Protein AF-A0A951A7T8-F1 (afdb_monomer)

Mean predicted aligned error: 4.24 Å

Structure (mmCIF, N/CA/C/O backbone):
data_AF-A0A951A7T8-F1
#
_entry.id   AF-A0A951A7T8-F1
#
loop_
_atom_site.group_PDB
_atom_site.id
_atom_site.type_symbol
_atom_site.label_atom_id
_atom_site.label_alt_id
_atom_site.label_comp_id
_atom_site.label_asym_id
_atom_site.label_entity_id
_atom_site.label_seq_id
_atom_site.pdbx_PDB_ins_code
_atom_site.Cartn_x
_atom_site.Cartn_y
_atom_site.Cartn_z
_atom_site.occupancy
_atom_site.B_iso_or_equiv
_atom_site.auth_seq_id
_atom_site.auth_comp_id
_atom_site.auth_asym_id
_atom_site.auth_atom_id
_atom_site.pdbx_PDB_model_num
ATOM 1 N N . MET A 1 1 ? 22.296 2.921 -1.765 1.00 49.56 1 MET A N 1
ATOM 2 C CA . MET A 1 1 ? 20.880 2.634 -1.464 1.00 49.56 1 MET A CA 1
ATOM 3 C C . MET A 1 1 ? 20.852 1.645 -0.312 1.00 49.56 1 MET A C 1
ATOM 5 O O . MET A 1 1 ? 21.571 0.654 -0.388 1.00 49.56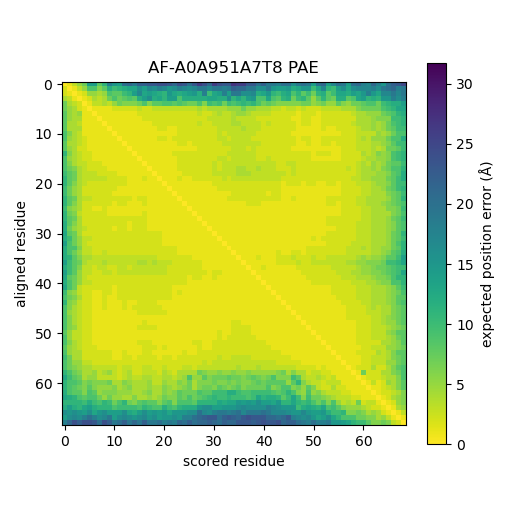 1 MET A O 1
ATOM 9 N N . ALA A 1 2 ? 20.158 1.955 0.785 1.00 56.91 2 ALA A N 1
ATOM 10 C CA . ALA A 1 2 ? 19.999 1.006 1.891 1.00 56.91 2 ALA A CA 1
ATOM 11 C C . ALA A 1 2 ? 19.252 -0.252 1.394 1.00 56.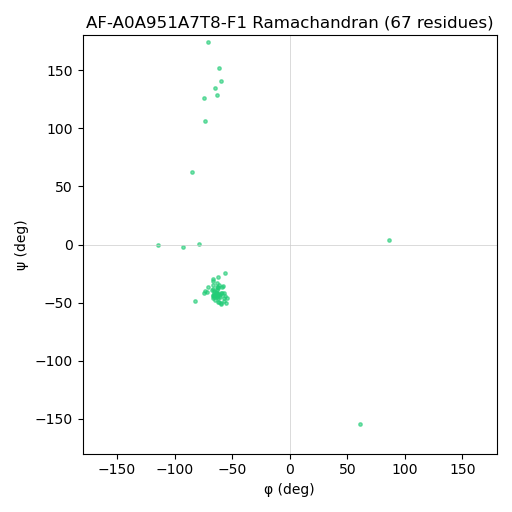91 2 ALA A C 1
ATOM 13 O O . ALA A 1 2 ? 18.509 -0.152 0.415 1.00 56.91 2 ALA A O 1
ATOM 14 N N . PRO A 1 3 ? 19.464 -1.438 1.997 1.00 63.69 3 PRO A N 1
ATOM 15 C CA . PRO A 1 3 ? 18.720 -2.631 1.608 1.00 63.69 3 PRO A CA 1
ATOM 16 C C . PRO A 1 3 ? 17.215 -2.401 1.803 1.00 63.69 3 PRO A C 1
ATOM 18 O O . PRO A 1 3 ? 16.836 -1.805 2.815 1.00 63.69 3 PRO A O 1
ATOM 21 N N . PRO A 1 4 ? 16.361 -2.891 0.885 1.00 72.75 4 PRO A N 1
ATOM 22 C CA . PRO A 1 4 ? 14.942 -2.605 0.957 1.00 72.75 4 PRO A CA 1
ATOM 23 C C . PRO A 1 4 ? 14.322 -3.216 2.214 1.00 72.75 4 PRO A C 1
ATOM 25 O O . PRO A 1 4 ? 14.582 -4.383 2.557 1.00 72.75 4 PRO A O 1
ATOM 28 N N . ASN A 1 5 ? 13.500 -2.423 2.894 1.00 88.94 5 ASN A N 1
ATOM 29 C CA . ASN A 1 5 ? 12.764 -2.843 4.074 1.00 88.94 5 ASN A CA 1
ATOM 30 C C . ASN A 1 5 ? 11.633 -3.822 3.694 1.00 88.94 5 ASN A C 1
ATOM 32 O O . ASN A 1 5 ? 11.396 -4.137 2.523 1.00 88.94 5 ASN A O 1
ATOM 36 N N . PHE A 1 6 ? 10.960 -4.383 4.700 1.00 91.06 6 PHE A N 1
ATOM 37 C CA . PHE A 1 6 ? 9.902 -5.370 4.470 1.00 91.06 6 PHE A CA 1
ATOM 38 C C . PHE A 1 6 ? 8.778 -4.833 3.567 1.00 91.06 6 PHE A C 1
ATOM 40 O O . PHE A 1 6 ? 8.343 -5.545 2.659 1.00 91.06 6 PHE A O 1
ATOM 47 N N . ALA A 1 7 ? 8.359 -3.581 3.777 1.00 93.31 7 ALA A N 1
ATOM 48 C CA . ALA A 1 7 ? 7.299 -2.954 3.000 1.00 93.31 7 ALA A CA 1
ATOM 49 C C . ALA 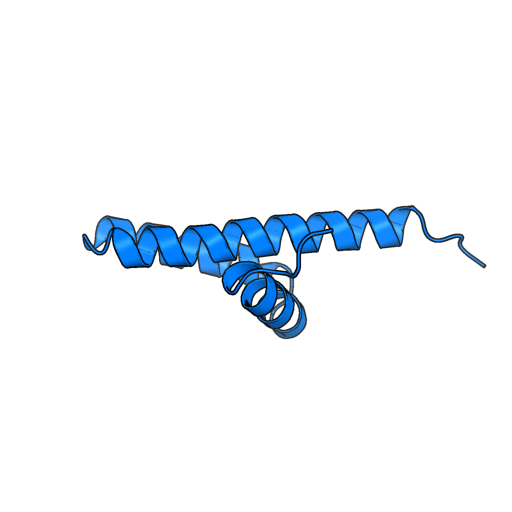A 1 7 ? 7.697 -2.807 1.526 1.00 93.31 7 ALA A C 1
ATOM 51 O O . ALA A 1 7 ? 6.925 -3.179 0.651 1.00 93.31 7 ALA A O 1
ATOM 52 N N . GLU A 1 8 ? 8.930 -2.387 1.245 1.00 93.56 8 GLU A N 1
ATOM 53 C CA . GLU A 1 8 ? 9.457 -2.244 -0.120 1.00 93.56 8 GLU A CA 1
ATOM 54 C C . GLU A 1 8 ? 9.528 -3.583 -0.861 1.00 93.56 8 GLU A C 1
ATOM 56 O O . GLU A 1 8 ? 9.104 -3.694 -2.012 1.00 93.56 8 GLU A O 1
ATOM 61 N N . LYS A 1 9 ? 9.985 -4.648 -0.189 1.00 95.44 9 LYS A N 1
ATOM 62 C CA . LYS A 1 9 ? 10.014 -5.995 -0.784 1.00 95.44 9 LYS A CA 1
ATOM 63 C C . LYS A 1 9 ? 8.617 -6.511 -1.116 1.00 95.44 9 LYS A C 1
ATOM 65 O O . LYS A 1 9 ? 8.446 -7.202 -2.122 1.00 95.44 9 LYS A O 1
ATOM 70 N N . LEU A 1 10 ? 7.640 -6.241 -0.255 1.00 96.44 10 LEU A N 1
ATOM 71 C CA . LEU A 1 10 ? 6.265 -6.673 -0.473 1.00 96.44 10 LEU A CA 1
ATOM 72 C C . LEU A 1 10 ? 5.584 -5.830 -1.558 1.00 96.44 10 LEU A C 1
ATOM 74 O O . LEU A 1 10 ? 4.941 -6.394 -2.439 1.00 96.44 10 LEU A O 1
ATOM 78 N N . ALA A 1 11 ? 5.803 -4.518 -1.546 1.00 96.50 11 ALA A N 1
ATOM 79 C CA . ALA A 1 11 ? 5.311 -3.579 -2.542 1.00 96.50 11 ALA A CA 1
ATOM 80 C C . ALA A 1 11 ? 5.725 -3.971 -3.964 1.00 96.50 11 ALA A C 1
ATOM 82 O O . ALA A 1 11 ? 4.864 -4.108 -4.828 1.00 96.50 11 ALA A O 1
ATOM 83 N N . VAL A 1 12 ? 7.013 -4.256 -4.194 1.00 95.94 12 VAL A N 1
ATOM 84 C CA . VAL A 1 12 ? 7.508 -4.689 -5.515 1.00 95.94 12 VAL A CA 1
ATOM 85 C C . VAL A 1 12 ? 6.832 -5.984 -5.972 1.00 95.94 12 VAL A C 1
ATOM 87 O O . VAL A 1 12 ? 6.450 -6.105 -7.134 1.00 95.94 12 VAL A O 1
ATOM 90 N N . LYS A 1 13 ? 6.640 -6.954 -5.069 1.00 97.31 13 LYS A N 1
ATOM 9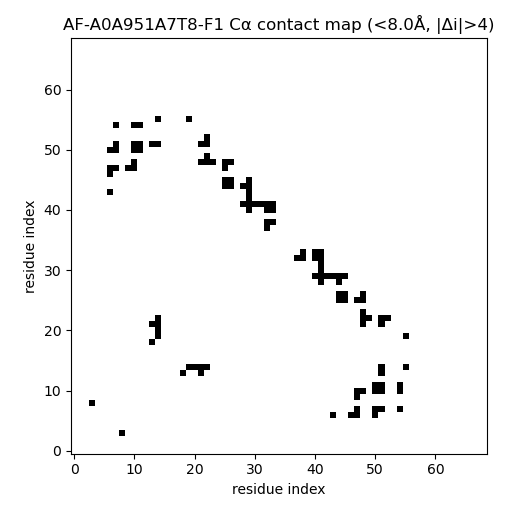1 C CA . LYS A 1 13 ? 5.961 -8.218 -5.400 1.00 97.31 13 LYS A CA 1
ATOM 92 C C . LYS A 1 13 ? 4.491 -8.012 -5.756 1.00 97.31 13 LYS A C 1
ATOM 94 O O . LYS A 1 13 ? 4.015 -8.623 -6.707 1.00 97.31 13 LYS A O 1
ATOM 99 N N . LEU A 1 14 ? 3.781 -7.182 -4.994 1.00 97.50 14 LEU A N 1
ATOM 100 C CA . LEU A 1 14 ? 2.373 -6.874 -5.245 1.00 97.50 14 LEU A CA 1
ATOM 101 C C . LEU A 1 14 ? 2.207 -6.094 -6.549 1.00 97.50 14 LEU A C 1
ATOM 103 O O . LEU A 1 14 ? 1.358 -6.444 -7.360 1.00 97.50 14 LEU A O 1
ATOM 107 N N . LEU A 1 15 ? 3.071 -5.110 -6.799 1.00 95.88 15 LEU A N 1
ATOM 108 C CA . LEU A 1 15 ? 3.066 -4.324 -8.028 1.00 95.88 15 LEU A CA 1
ATOM 109 C C . LEU A 1 15 ? 3.370 -5.187 -9.260 1.00 95.88 15 LEU A C 1
ATOM 111 O O . LE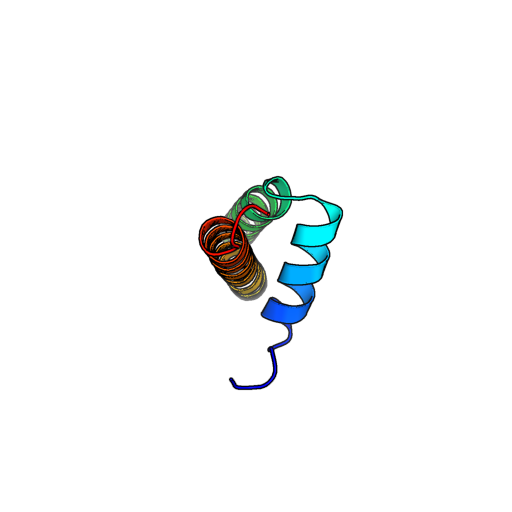U A 1 15 ? 2.712 -5.048 -10.285 1.00 95.88 15 LEU A O 1
ATOM 115 N N . ALA A 1 16 ? 4.318 -6.122 -9.158 1.00 95.94 16 ALA A N 1
ATOM 116 C CA . ALA A 1 16 ? 4.622 -7.057 -10.241 1.00 95.94 16 ALA A CA 1
ATOM 117 C C . ALA A 1 16 ? 3.470 -8.036 -10.530 1.00 95.94 16 ALA A C 1
ATOM 119 O O . ALA A 1 16 ? 3.313 -8.472 -11.668 1.00 95.94 16 ALA A O 1
ATOM 120 N N . ARG A 1 17 ? 2.682 -8.398 -9.509 1.00 97.12 17 ARG A N 1
ATOM 121 C CA . ARG A 1 17 ? 1.558 -9.334 -9.641 1.00 97.12 17 ARG A CA 1
ATOM 122 C C . ARG A 1 17 ? 0.294 -8.658 -10.166 1.00 97.12 17 ARG A C 1
ATOM 124 O O . ARG A 1 17 ? -0.331 -9.176 -11.084 1.00 97.12 17 ARG A O 1
ATOM 131 N N . ASP A 1 18 ? -0.069 -7.523 -9.575 1.00 96.94 18 ASP A N 1
ATOM 132 C CA . ASP A 1 18 ? -1.388 -6.902 -9.745 1.00 96.94 18 ASP A CA 1
ATOM 133 C C . ASP A 1 18 ? -1.320 -5.544 -10.473 1.00 96.94 18 ASP A C 1
ATOM 135 O O . ASP A 1 18 ? -2.345 -4.901 -10.705 1.00 96.94 18 ASP A O 1
ATOM 139 N N . GLY A 1 19 ? -0.120 -5.084 -10.844 1.00 94.81 19 GLY A N 1
ATOM 140 C CA . GLY A 1 19 ? 0.085 -3.803 -11.514 1.00 94.81 19 GLY A CA 1
ATOM 141 C C . GLY A 1 19 ? -0.371 -2.612 -10.670 1.00 94.81 19 GLY A C 1
ATOM 142 O O . GLY A 1 19 ? -0.435 -2.671 -9.441 1.00 94.81 19 GLY A O 1
ATOM 143 N N . ILE A 1 20 ? -0.719 -1.510 -11.340 1.00 96.00 20 ILE A N 1
ATOM 144 C CA . ILE A 1 20 ? -1.139 -0.254 -10.691 1.00 96.00 20 ILE A CA 1
ATOM 145 C C . ILE A 1 20 ? -2.339 -0.429 -9.744 1.00 96.00 20 ILE A C 1
ATOM 147 O O . ILE A 1 20 ? -2.486 0.325 -8.784 1.00 96.00 20 ILE A O 1
ATOM 151 N N . SER A 1 21 ? -3.172 -1.454 -9.955 1.00 97.69 21 SER A N 1
ATOM 152 C CA . SER A 1 21 ? -4.297 -1.764 -9.070 1.00 97.69 21 SER A CA 1
ATOM 153 C C . SER A 1 21 ? -3.855 -2.120 -7.647 1.00 97.69 21 SER A C 1
ATOM 155 O O . SER A 1 21 ? -4.602 -1.833 -6.712 1.00 97.69 21 SER A O 1
ATOM 157 N N . ALA A 1 22 ? -2.647 -2.669 -7.457 1.00 97.56 22 ALA A N 1
ATOM 158 C CA . ALA A 1 22 ? -2.092 -2.959 -6.133 1.00 97.56 22 ALA A CA 1
ATOM 159 C C . ALA A 1 22 ? -2.039 -1.708 -5.245 1.00 97.56 22 ALA A C 1
ATOM 161 O O . ALA A 1 22 ? -2.434 -1.759 -4.083 1.00 97.56 22 ALA A O 1
ATOM 162 N N . VAL A 1 23 ? -1.591 -0.581 -5.809 1.00 97.56 23 VAL A N 1
ATOM 163 C CA . VAL A 1 23 ? -1.446 0.699 -5.098 1.00 97.56 23 VAL A CA 1
ATOM 164 C C . VAL A 1 23 ? -2.793 1.154 -4.546 1.00 97.56 23 VAL A C 1
ATOM 166 O O . VAL A 1 23 ? -2.930 1.423 -3.355 1.00 97.56 23 VAL A O 1
ATOM 169 N N . TRP A 1 24 ? -3.814 1.171 -5.405 1.00 97.94 24 TRP A N 1
ATOM 170 C CA . TRP A 1 24 ? -5.158 1.579 -5.010 1.00 97.94 24 TRP A CA 1
ATOM 171 C C . TRP A 1 24 ? -5.750 0.663 -3.932 1.00 97.94 24 TRP A C 1
ATOM 173 O O . TRP A 1 24 ? -6.279 1.141 -2.931 1.00 97.94 24 TRP A O 1
ATOM 183 N N . GLN A 1 25 ? -5.635 -0.656 -4.108 1.00 98.56 25 GLN A N 1
ATOM 184 C CA . GLN A 1 25 ? -6.178 -1.626 -3.153 1.00 98.56 25 GLN A CA 1
ATOM 185 C C . GLN A 1 25 ? -5.508 -1.526 -1.778 1.00 98.56 25 GLN A C 1
ATOM 187 O O . GLN A 1 25 ? -6.186 -1.654 -0.761 1.00 98.56 25 GLN A O 1
ATOM 192 N N . LEU A 1 26 ? -4.201 -1.250 -1.728 1.00 98.44 26 LEU A N 1
ATOM 193 C CA . LEU A 1 26 ? -3.481 -1.045 -0.471 1.00 98.44 26 LEU A CA 1
ATOM 194 C C . LEU A 1 26 ? -3.978 0.204 0.268 1.00 98.44 26 LEU A C 1
ATOM 196 O O . LEU A 1 26 ? -4.235 0.130 1.467 1.00 98.44 26 LEU A O 1
ATOM 200 N N . HIS A 1 27 ? -4.199 1.318 -0.433 1.00 98.62 27 HIS A N 1
ATOM 201 C CA . HIS A 1 27 ? -4.763 2.526 0.184 1.00 98.62 27 HIS A CA 1
ATOM 202 C C . HIS A 1 27 ? -6.182 2.316 0.708 1.00 98.62 27 HIS A C 1
ATOM 204 O O . HIS A 1 27 ? -6.489 2.707 1.834 1.00 98.62 27 HIS A O 1
ATOM 210 N N . VAL A 1 28 ? -7.038 1.642 -0.067 1.00 98.69 28 VAL A N 1
ATOM 211 C CA . VAL A 1 28 ? -8.395 1.287 0.380 1.00 98.69 28 VAL A CA 1
ATOM 212 C C . VAL A 1 28 ? -8.342 0.396 1.624 1.00 98.69 28 VAL A C 1
ATOM 214 O O . VAL A 1 28 ? -9.069 0.645 2.585 1.00 98.69 28 VAL A O 1
ATOM 217 N N . ALA A 1 29 ? -7.456 -0.603 1.650 1.00 98.50 29 ALA A N 1
ATOM 218 C CA . ALA A 1 29 ? -7.288 -1.488 2.798 1.00 98.50 29 ALA A CA 1
ATOM 219 C C . ALA A 1 29 ? -6.749 -0.755 4.040 1.00 98.50 29 ALA A C 1
ATOM 221 O O . ALA A 1 29 ? -7.225 -1.004 5.147 1.00 98.50 29 ALA A O 1
ATOM 222 N N . ALA A 1 30 ? -5.802 0.174 3.874 1.00 98.62 30 ALA A N 1
ATOM 223 C CA . ALA A 1 30 ? -5.292 1.000 4.968 1.00 98.62 30 ALA A CA 1
ATOM 224 C C . ALA A 1 30 ? -6.394 1.897 5.554 1.00 98.62 30 ALA A C 1
ATOM 226 O O . ALA A 1 30 ? -6.562 1.957 6.774 1.00 98.62 30 ALA A O 1
ATOM 227 N N . ALA A 1 31 ? -7.188 2.543 4.694 1.00 98.69 31 ALA A N 1
ATOM 228 C CA . ALA A 1 31 ? -8.310 3.378 5.111 1.00 98.69 31 ALA A CA 1
ATOM 229 C C . ALA A 1 31 ? -9.395 2.569 5.841 1.00 98.69 31 ALA A C 1
ATOM 231 O O . ALA A 1 31 ? -9.882 3.006 6.884 1.00 98.69 31 ALA A O 1
ATOM 232 N N . ALA A 1 32 ? -9.731 1.376 5.340 1.00 98.75 32 ALA A N 1
ATOM 233 C CA . ALA A 1 32 ? -10.681 0.473 5.986 1.00 98.75 32 ALA A CA 1
ATOM 234 C C . ALA A 1 32 ? -10.185 0.028 7.371 1.00 98.75 32 ALA A C 1
ATOM 236 O O . ALA A 1 32 ? -10.889 0.198 8.363 1.00 98.75 32 ALA A O 1
ATOM 237 N N . ALA A 1 33 ? -8.932 -0.430 7.472 1.00 98.62 33 ALA A N 1
ATOM 238 C CA . ALA A 1 33 ? -8.337 -0.824 8.747 1.00 98.62 33 ALA A CA 1
ATOM 239 C C . ALA A 1 33 ? -8.314 0.331 9.761 1.00 98.62 33 ALA A C 1
ATOM 241 O O . ALA A 1 33 ? -8.528 0.116 10.954 1.00 98.62 33 ALA A O 1
ATOM 242 N N . PHE A 1 34 ? -8.076 1.564 9.305 1.00 98.44 34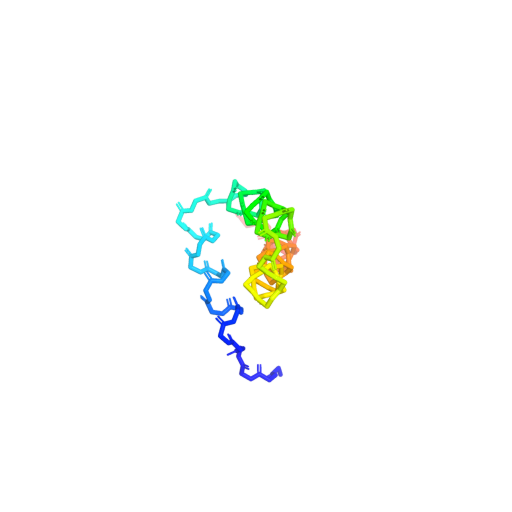 PHE A N 1
ATOM 243 C CA . PHE A 1 34 ? -8.138 2.738 10.168 1.00 98.44 34 PHE A CA 1
ATOM 244 C C . PHE A 1 34 ? -9.564 3.002 10.669 1.00 98.44 34 PHE A C 1
ATOM 246 O O . PHE A 1 34 ? -9.750 3.226 11.867 1.00 98.44 34 PHE A O 1
ATOM 253 N N . ALA A 1 35 ? -10.558 2.940 9.776 1.00 98.44 35 ALA A N 1
ATOM 254 C CA . ALA A 1 35 ? -11.970 3.129 10.109 1.00 98.44 35 ALA A CA 1
ATOM 255 C C . ALA A 1 35 ? -12.483 2.076 11.108 1.00 98.44 35 ALA A C 1
ATOM 257 O O . ALA A 1 35 ? -13.242 2.414 12.014 1.00 98.44 35 ALA A O 1
ATOM 258 N N . ASP A 1 36 ? -11.985 0.843 11.010 1.00 98.50 36 ASP A N 1
ATOM 259 C CA . ASP A 1 36 ? -12.306 -0.264 11.919 1.00 98.50 36 ASP A CA 1
ATOM 260 C C . ASP A 1 36 ? -11.535 -0.201 13.259 1.00 98.50 36 ASP A C 1
ATOM 262 O O . ASP A 1 36 ? -11.699 -1.050 14.135 1.00 98.50 36 ASP A O 1
ATOM 266 N N . GLY A 1 37 ? -10.684 0.814 13.457 1.00 98.38 37 GLY A N 1
ATOM 267 C CA . GLY A 1 37 ? -9.925 1.031 14.693 1.00 98.38 37 GLY A CA 1
ATOM 268 C C . GLY A 1 37 ? -8.585 0.287 14.771 1.00 98.38 37 GLY A C 1
ATOM 269 O O . GLY A 1 37 ? -7.873 0.396 15.774 1.00 98.38 37 GLY A O 1
ATOM 270 N N . HIS A 1 38 ? -8.174 -0.412 13.713 1.00 98.19 38 HIS A N 1
ATOM 271 C CA . HIS A 1 38 ? -6.922 -1.168 13.633 1.00 98.19 38 HIS A CA 1
ATOM 272 C C . HIS A 1 38 ? -5.727 -0.290 13.219 1.00 98.19 38 HIS A C 1
ATOM 274 O O . HIS A 1 38 ? -5.088 -0.522 12.192 1.00 98.19 38 HIS A O 1
ATOM 280 N N . ARG A 1 39 ? -5.380 0.718 14.033 1.00 97.25 39 ARG A N 1
ATOM 281 C CA . ARG A 1 39 ? -4.376 1.746 13.669 1.00 97.25 39 ARG A CA 1
ATOM 282 C C . ARG A 1 39 ? -3.013 1.194 13.242 1.00 97.25 39 ARG A C 1
ATOM 284 O O . ARG A 1 39 ? -2.483 1.633 12.230 1.00 97.25 39 ARG A O 1
ATOM 291 N N . GLN A 1 40 ? -2.456 0.231 13.978 1.00 97.50 40 GLN A N 1
ATOM 292 C CA . GLN A 1 40 ? -1.133 -0.325 13.657 1.00 97.50 40 GLN A CA 1
ATOM 293 C C . GLN A 1 40 ? -1.138 -1.101 12.331 1.00 97.50 40 GLN A C 1
ATOM 295 O O . GLN A 1 40 ? -0.185 -1.029 11.553 1.00 97.50 40 GLN A O 1
ATOM 300 N N . ALA A 1 41 ? -2.222 -1.832 12.056 1.00 96.56 41 ALA A N 1
ATOM 301 C CA . ALA A 1 41 ? -2.389 -2.526 10.786 1.00 96.56 41 ALA A CA 1
ATOM 302 C C . ALA A 1 41 ? -2.544 -1.519 9.640 1.00 96.56 41 ALA A C 1
ATOM 304 O O . ALA A 1 41 ? -1.874 -1.661 8.623 1.00 96.56 41 ALA A O 1
ATOM 305 N N . ALA A 1 42 ? -3.351 -0.471 9.832 1.00 98.38 42 ALA A N 1
ATOM 306 C CA . ALA A 1 42 ? -3.519 0.602 8.857 1.00 98.38 42 ALA A CA 1
ATOM 307 C C . ALA A 1 42 ? -2.186 1.277 8.503 1.00 98.38 42 ALA A C 1
ATOM 309 O O . ALA A 1 42 ? -1.874 1.425 7.326 1.00 98.38 42 ALA A O 1
ATOM 310 N N . GLU A 1 43 ? -1.369 1.611 9.505 1.00 98.06 43 GLU A N 1
ATOM 311 C CA . GLU A 1 43 ? -0.038 2.195 9.303 1.00 98.06 43 GLU A CA 1
ATOM 312 C C . GLU A 1 43 ? 0.889 1.250 8.529 1.00 98.06 43 GLU A C 1
ATOM 314 O O . GLU A 1 43 ? 1.562 1.664 7.587 1.00 98.06 43 GLU A O 1
ATOM 319 N N . THR A 1 44 ? 0.874 -0.041 8.866 1.00 97.62 44 THR A N 1
ATOM 320 C CA . THR A 1 44 ? 1.681 -1.047 8.160 1.00 97.62 44 THR A CA 1
ATOM 321 C C . THR A 1 44 ? 1.265 -1.166 6.691 1.00 97.62 44 THR A C 1
ATOM 323 O O . THR A 1 44 ? 2.119 -1.213 5.807 1.00 97.62 44 THR A O 1
ATOM 326 N N . VAL A 1 45 ? -0.041 -1.201 6.407 1.00 98.25 45 VAL A N 1
ATOM 327 C CA . VAL A 1 45 ? -0.555 -1.278 5.030 1.00 98.25 45 VAL A CA 1
ATOM 328 C C . VAL A 1 45 ? -0.253 0.008 4.261 1.00 98.25 45 VAL A C 1
ATOM 330 O O . VAL A 1 45 ? 0.151 -0.071 3.101 1.00 98.25 45 VAL A O 1
ATOM 333 N N . L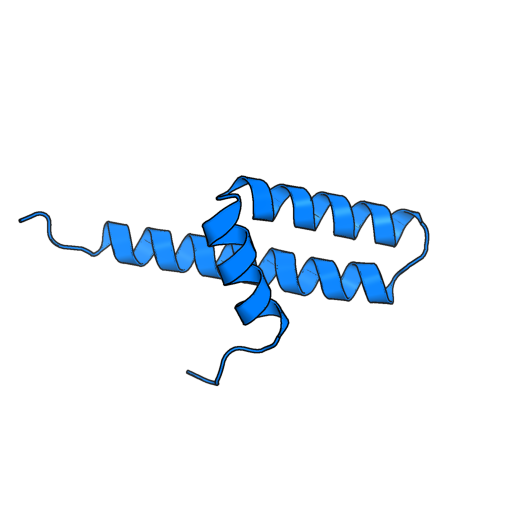EU A 1 46 ? -0.360 1.173 4.905 1.00 98.25 46 LEU A N 1
ATOM 334 C CA . LEU A 1 46 ? -0.013 2.462 4.309 1.00 98.25 46 LEU A CA 1
ATOM 335 C C . LEU A 1 46 ? 1.464 2.517 3.897 1.00 98.25 46 LEU A C 1
ATOM 337 O O . LEU A 1 46 ? 1.764 2.887 2.767 1.00 98.25 46 LEU A O 1
ATOM 341 N N . GLN A 1 47 ? 2.385 2.054 4.748 1.00 98.19 47 GLN A N 1
ATOM 342 C CA . GLN A 1 47 ? 3.813 1.981 4.406 1.00 98.19 47 GLN A CA 1
ATOM 343 C C . GLN A 1 47 ? 4.076 1.117 3.162 1.00 98.19 47 GLN A C 1
ATOM 345 O O . GLN A 1 47 ? 4.963 1.425 2.362 1.00 98.19 47 GLN A O 1
ATOM 350 N N . ILE A 1 48 ? 3.310 0.035 2.979 1.00 98.19 48 ILE A N 1
ATOM 351 C CA . ILE A 1 48 ? 3.393 -0.813 1.781 1.00 98.19 48 ILE A CA 1
ATOM 352 C C . ILE A 1 48 ? 2.806 -0.082 0.565 1.00 98.19 48 ILE A C 1
ATOM 354 O O . ILE A 1 48 ? 3.393 -0.156 -0.514 1.00 98.19 48 ILE A O 1
ATOM 358 N N . ALA A 1 49 ? 1.693 0.641 0.728 1.00 98.25 49 ALA A N 1
ATOM 359 C CA . ALA A 1 49 ? 1.078 1.442 -0.333 1.00 98.25 49 ALA A CA 1
ATOM 360 C C . ALA A 1 49 ? 2.047 2.510 -0.863 1.00 98.25 49 ALA A C 1
ATOM 362 O O . ALA A 1 49 ? 2.325 2.555 -2.060 1.00 98.25 49 ALA A O 1
ATOM 363 N N . GLU A 1 50 ? 2.648 3.293 0.034 1.00 98.06 50 GLU A N 1
ATOM 364 C CA . GLU A 1 50 ? 3.631 4.324 -0.311 1.00 98.06 50 GLU A CA 1
ATOM 365 C C . GLU A 1 50 ? 4.885 3.728 -0.966 1.00 98.06 50 GLU A C 1
ATOM 367 O O . GLU A 1 50 ? 5.457 4.301 -1.893 1.00 98.06 50 GLU A O 1
ATOM 372 N N . ALA A 1 51 ? 5.332 2.556 -0.506 1.00 97.69 51 ALA A N 1
ATOM 373 C CA . ALA A 1 51 ? 6.442 1.856 -1.141 1.00 97.69 51 ALA A CA 1
ATOM 374 C C . ALA A 1 51 ? 6.088 1.372 -2.559 1.00 97.69 51 ALA A C 1
ATOM 376 O O . ALA A 1 51 ? 6.948 1.392 -3.441 1.00 97.69 51 ALA A O 1
ATOM 377 N N . ALA A 1 52 ? 4.837 0.971 -2.802 1.00 97.94 52 ALA A N 1
ATOM 378 C CA . ALA A 1 52 ? 4.368 0.574 -4.128 1.00 97.94 52 ALA A CA 1
ATOM 379 C C . ALA A 1 52 ? 4.251 1.775 -5.077 1.00 97.94 52 ALA A C 1
ATOM 381 O O . ALA A 1 52 ? 4.608 1.651 -6.246 1.00 97.94 52 ALA A O 1
ATOM 382 N N . GLU A 1 53 ? 3.831 2.941 -4.580 1.00 97.56 53 GLU A N 1
ATOM 383 C CA . GLU A 1 53 ? 3.844 4.198 -5.342 1.00 97.56 53 GLU A CA 1
ATOM 384 C C . GLU A 1 53 ? 5.255 4.593 -5.765 1.00 97.56 53 GLU A C 1
ATOM 386 O O . GLU A 1 53 ? 5.487 4.849 -6.946 1.00 97.56 53 GLU A O 1
ATOM 391 N N . ARG A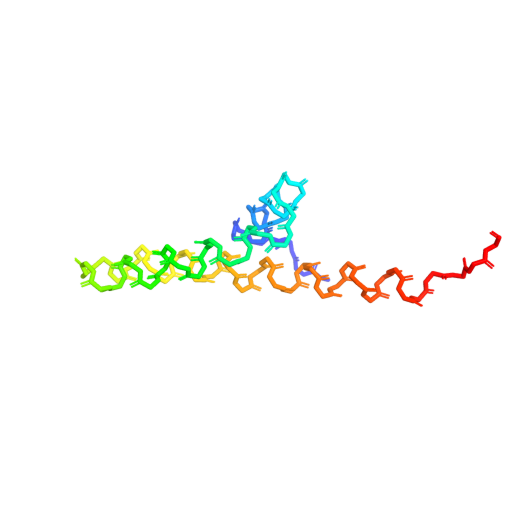 1 54 ? 6.212 4.584 -4.824 1.00 96.94 54 ARG A N 1
ATOM 392 C CA . ARG A 1 54 ? 7.620 4.877 -5.131 1.00 96.94 54 ARG A CA 1
ATOM 393 C C . ARG A 1 54 ? 8.163 3.930 -6.196 1.00 96.94 54 ARG A C 1
ATOM 395 O O . ARG A 1 54 ? 8.701 4.391 -7.194 1.00 96.94 54 ARG A O 1
ATOM 402 N N . ALA A 1 55 ? 7.938 2.626 -6.038 1.00 95.31 55 ALA A N 1
ATOM 403 C CA . ALA A 1 55 ? 8.393 1.631 -7.006 1.00 95.31 55 ALA A CA 1
ATOM 404 C C . ALA A 1 55 ? 7.752 1.809 -8.397 1.00 95.31 55 ALA A C 1
ATOM 406 O O . ALA A 1 55 ? 8.413 1.597 -9.414 1.00 95.31 55 ALA A O 1
ATOM 407 N N . LEU A 1 56 ? 6.477 2.207 -8.460 1.00 94.94 56 LEU A N 1
ATOM 408 C CA . LEU A 1 56 ? 5.797 2.499 -9.721 1.00 94.94 56 LEU A CA 1
ATOM 409 C C . LEU A 1 56 ? 6.408 3.719 -10.420 1.00 94.94 56 LEU A C 1
ATOM 411 O O . LEU A 1 56 ? 6.654 3.664 -11.625 1.00 94.94 56 LEU A O 1
ATOM 415 N N . LEU A 1 57 ? 6.662 4.796 -9.672 1.00 94.81 57 LEU A N 1
ATOM 416 C CA . LEU A 1 57 ? 7.276 6.017 -10.196 1.00 94.81 57 LEU A CA 1
ATOM 417 C C . LEU A 1 57 ? 8.708 5.759 -10.675 1.00 94.81 57 LEU A C 1
ATOM 419 O O . LEU A 1 57 ? 9.029 6.087 -11.813 1.00 94.81 57 LEU A O 1
ATOM 423 N N . GLU A 1 58 ? 9.529 5.083 -9.870 1.00 93.25 58 GLU A N 1
ATOM 424 C CA . GLU A 1 58 ? 10.897 4.697 -10.240 1.00 93.25 58 GLU A CA 1
ATOM 425 C C . GLU A 1 58 ? 10.916 3.821 -11.504 1.00 93.25 58 GLU A C 1
ATOM 427 O O . GLU A 1 58 ? 11.733 4.017 -12.406 1.00 93.25 58 GLU A O 1
ATOM 432 N N . GLY A 1 59 ? 9.981 2.871 -11.613 1.00 89.69 59 GLY A N 1
ATOM 433 C CA . GLY A 1 59 ? 9.819 2.052 -12.812 1.00 89.69 59 GLY A CA 1
ATOM 434 C C . GLY A 1 59 ? 9.421 2.872 -14.044 1.00 89.69 59 GLY A C 1
ATOM 435 O O . GLY A 1 59 ? 9.962 2.655 -15.129 1.00 89.69 59 GLY A O 1
ATOM 436 N N . ALA A 1 60 ? 8.511 3.836 -13.887 1.00 84.44 60 ALA A N 1
ATOM 437 C CA . ALA A 1 60 ? 8.099 4.732 -14.964 1.00 84.44 60 ALA A CA 1
ATOM 438 C C . ALA A 1 60 ? 9.248 5.648 -15.427 1.00 84.44 60 ALA A C 1
ATOM 440 O O . ALA A 1 60 ? 9.458 5.807 -16.631 1.00 84.44 60 ALA A O 1
ATOM 441 N N . GLU A 1 61 ? 10.037 6.191 -14.499 1.00 87.00 61 GLU A N 1
ATOM 442 C CA . GLU A 1 61 ? 11.223 7.005 -14.796 1.00 87.00 61 GLU A CA 1
ATOM 443 C C . GLU A 1 61 ? 12.305 6.201 -15.531 1.00 87.00 61 GLU A C 1
ATOM 445 O O . GLU A 1 61 ? 12.872 6.665 -16.526 1.00 87.00 61 GLU A O 1
ATOM 450 N N . ALA A 1 62 ? 12.558 4.962 -15.101 1.00 85.25 62 ALA A N 1
ATOM 451 C CA . ALA A 1 62 ? 13.502 4.065 -15.765 1.00 85.25 62 ALA A CA 1
ATOM 452 C C . ALA A 1 62 ? 13.075 3.720 -17.204 1.00 85.25 62 ALA A C 1
ATOM 454 O O . ALA A 1 62 ? 13.918 3.544 -18.087 1.00 85.25 62 ALA A O 1
ATOM 455 N N . LEU A 1 63 ? 11.767 3.632 -17.465 1.00 80.12 63 LEU A N 1
ATOM 456 C CA . LEU A 1 63 ? 11.237 3.442 -18.816 1.00 80.12 63 LEU A CA 1
ATOM 457 C C . LEU A 1 63 ? 11.348 4.715 -19.661 1.00 80.12 63 LEU A C 1
ATOM 459 O O . LEU A 1 63 ? 11.712 4.627 -20.830 1.00 80.12 63 LEU A O 1
ATOM 463 N N . ALA A 1 64 ? 11.083 5.887 -19.081 1.00 78.75 64 ALA A N 1
ATOM 464 C CA . ALA A 1 64 ? 11.174 7.172 -19.776 1.00 78.75 64 ALA A CA 1
ATOM 465 C C . ALA A 1 64 ? 12.614 7.544 -20.173 1.00 78.75 64 ALA A C 1
ATOM 467 O O . ALA A 1 64 ? 12.831 8.228 -21.171 1.00 78.75 64 ALA A O 1
ATOM 468 N N . THR A 1 65 ? 13.602 7.086 -19.403 1.00 85.69 65 THR A N 1
ATOM 469 C CA . THR A 1 65 ? 15.031 7.358 -19.629 1.00 85.69 65 THR A CA 1
ATOM 470 C C . THR A 1 65 ? 15.738 6.285 -20.464 1.00 85.69 65 THR A C 1
ATOM 472 O O . THR A 1 65 ? 16.918 6.436 -20.788 1.00 85.69 65 THR A O 1
ATOM 475 N N . ARG A 1 66 ? 15.040 5.209 -20.859 1.00 79.12 66 ARG A N 1
ATOM 476 C CA . ARG A 1 66 ? 15.599 4.165 -21.729 1.00 79.12 66 ARG A CA 1
ATOM 477 C C . ARG A 1 66 ? 15.698 4.661 -23.180 1.00 79.12 66 ARG A C 1
ATOM 479 O O . ARG A 1 66 ? 14.679 5.060 -23.742 1.00 79.12 66 ARG A O 1
ATOM 486 N N . PRO A 1 67 ? 16.878 4.593 -23.825 1.00 69.38 67 PRO A N 1
ATOM 487 C CA . PRO A 1 67 ? 17.001 4.933 -25.238 1.00 69.38 67 PRO A CA 1
ATOM 488 C C . PRO A 1 67 ? 16.168 3.958 -26.085 1.00 69.38 67 PRO A C 1
ATOM 490 O O . PRO A 1 67 ? 16.284 2.740 -25.928 1.00 69.38 67 PRO A O 1
ATOM 493 N N . MET A 1 68 ? 15.316 4.489 -26.970 1.00 67.88 68 MET A N 1
ATOM 494 C CA . MET A 1 68 ? 14.654 3.688 -28.005 1.00 67.88 68 MET A CA 1
ATOM 495 C C . MET A 1 68 ? 15.693 3.338 -29.075 1.00 67.88 68 MET A C 1
ATOM 497 O O . MET A 1 68 ? 16.112 4.212 -29.834 1.00 67.88 68 MET A O 1
ATOM 501 N N . HIS A 1 69 ? 16.126 2.080 -29.090 1.00 64.31 69 HIS A N 1
ATOM 502 C CA . HIS A 1 69 ? 16.928 1.489 -30.161 1.00 64.31 69 HIS A CA 1
ATOM 503 C C . HIS A 1 69 ? 16.038 0.689 -31.107 1.00 64.31 69 HIS A C 1
ATOM 505 O O . HIS A 1 69 ? 15.124 0.002 -30.593 1.00 64.31 69 HIS A O 1
#

pLDDT: mean 92.04, std 10.94, range [49.56, 98.75]

Foldseek 3Di:
DPPDDPLLVVLVVQCVVPNPVSLVVLQVVLVVCVVVVNPVVSVSSVSNSVSNVVVNVVVVVVVVPDDDD

Nearest PDB structures (foldseek):
  4di0-assembly1_B  TM=6.829E-01  e=4.977E+00  Burkholderia pseudomallei 1710b

Sequence (69 aa):
MAPPNFAEKLAVKLLARDGISAVWQLHVAAAAAFADGHRQAAETVLQIAEAAERALLEGAEALATRPMH

Radius of gyration: 13.79 Å; Cα contacts (8 Å, |Δi|>4): 59; chains: 1; bounding box: 33×17×45 Å

Solvent-accessible surface area (backbone atoms only — not comparable to full-atom values): 3692 Å² total; per-residue (Å²): 132,80,80,76,50,73,40,42,57,49,14,54,54,42,35,73,73,53,37,76,58,37,37,56,52,28,47,52,50,15,52,49,30,42,75,74,66,39,52,70,6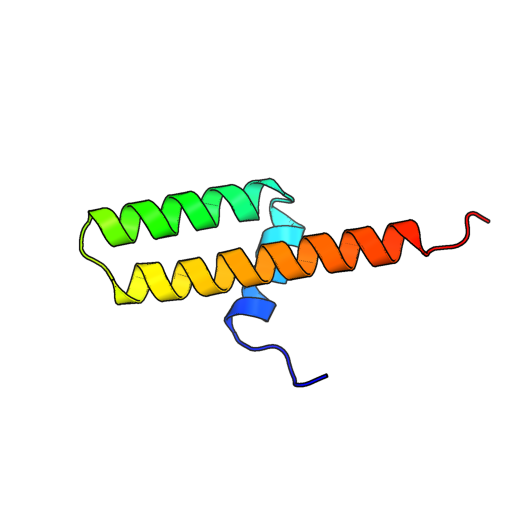0,12,53,54,35,38,51,22,21,54,33,25,47,50,52,52,50,54,52,51,51,56,57,73,70,50,82,90,126

Secondary structure (DSSP, 8-state):
-PPPPHHHHHHHHHHHHHTTHHHHHHHHHHHHHHHTT-HHHHHHHHHHHHHHHHHHHHHHHHHHTS---